Protein AF-A0A7W9GXZ7-F1 (afdb_monomer_lite)

Radius of gyration: 17.56 Å; chains: 1; bounding box: 35×20×53 Å

pLDDT: mean 83.74, std 13.58, range [38.59, 93.44]

Foldseek 3Di:
DDPVVVVVVVVVVVVVCPVVVCVVVVVVVVVCVVCVVLVVVLVVQCCVQQVPPDDDPVCVVVRDPVSVPPDDDD

Organism: NCBI:txid36816

Structure (mmCIF, N/CA/C/O backbone):
data_AF-A0A7W9GXZ7-F1
#
_entry.id   AF-A0A7W9GXZ7-F1
#
loop_
_atom_site.group_PDB
_atom_site.id
_atom_site.type_symbol
_atom_site.label_atom_id
_atom_site.label_alt_id
_atom_site.label_comp_id
_atom_site.label_asym_id
_atom_site.label_entity_id
_atom_site.label_seq_id
_atom_site.pdbx_PDB_ins_code
_atom_site.Cartn_x
_atom_site.Cartn_y
_atom_site.Cartn_z
_atom_site.occupancy
_atom_site.B_iso_or_equiv
_atom_site.auth_seq_id
_atom_site.auth_comp_id
_atom_site.auth_asym_id
_atom_site.auth_atom_id
_atom_site.pdbx_PDB_model_num
ATOM 1 N N . MET A 1 1 ? 17.466 6.837 -30.165 1.00 60.12 1 MET A N 1
ATOM 2 C CA . MET A 1 1 ? 16.716 5.921 -29.284 1.00 60.12 1 MET A CA 1
ATOM 3 C C . MET A 1 1 ? 16.267 4.729 -30.106 1.00 60.12 1 MET A C 1
ATOM 5 O O . MET A 1 1 ? 15.391 4.873 -30.948 1.00 60.12 1 MET A O 1
ATOM 9 N N . THR A 1 2 ? 16.921 3.582 -29.943 1.00 91.12 2 THR A N 1
ATOM 10 C CA . THR A 1 2 ? 16.480 2.328 -30.572 1.00 91.12 2 THR A CA 1
ATOM 11 C C . THR A 1 2 ? 15.401 1.665 -29.711 1.00 91.12 2 THR A C 1
ATOM 13 O O . THR A 1 2 ? 15.323 1.918 -28.509 1.00 91.12 2 THR A O 1
ATOM 16 N N . ARG A 1 3 ? 14.578 0.782 -30.296 1.00 89.88 3 ARG A N 1
ATOM 17 C CA . ARG A 1 3 ? 13.560 0.009 -29.553 1.00 89.88 3 ARG A CA 1
ATOM 18 C C . ARG A 1 3 ? 14.150 -0.690 -28.322 1.00 89.88 3 ARG A C 1
ATOM 20 O O . ARG A 1 3 ? 13.531 -0.701 -27.267 1.00 89.88 3 ARG A O 1
ATOM 27 N N . HIS A 1 4 ? 15.362 -1.226 -28.458 1.00 90.00 4 HIS A N 1
ATOM 28 C CA . HIS A 1 4 ? 16.084 -1.876 -27.368 1.00 90.00 4 HIS A CA 1
ATOM 29 C C . HIS A 1 4 ? 16.418 -0.908 -26.225 1.00 90.00 4 HIS A C 1
ATOM 31 O O . HIS A 1 4 ? 16.232 -1.253 -25.063 1.00 90.00 4 HIS A O 1
ATOM 37 N N . GLN A 1 5 ? 16.886 0.305 -26.539 1.00 89.94 5 GLN A N 1
ATOM 38 C CA . GLN A 1 5 ? 17.182 1.318 -25.520 1.00 89.94 5 GLN A CA 1
ATOM 39 C C . GLN A 1 5 ? 15.921 1.708 -24.745 1.00 89.94 5 GLN A C 1
ATOM 41 O O . GLN A 1 5 ? 15.948 1.711 -23.524 1.00 89.94 5 GLN A O 1
ATOM 46 N N . ILE A 1 6 ? 14.793 1.925 -25.428 1.00 93.12 6 ILE A N 1
ATOM 47 C CA . ILE A 1 6 ? 13.518 2.251 -24.767 1.00 93.12 6 ILE A CA 1
ATOM 48 C C . ILE A 1 6 ? 13.078 1.124 -23.820 1.00 93.12 6 ILE A C 1
ATOM 50 O O . ILE A 1 6 ? 12.711 1.389 -22.680 1.00 93.12 6 ILE A O 1
ATOM 54 N N . CYS A 1 7 ? 13.144 -0.137 -24.260 1.00 92.00 7 CYS A N 1
ATOM 55 C CA . CYS A 1 7 ? 12.806 -1.276 -23.401 1.00 92.00 7 CYS A CA 1
ATOM 56 C C . CYS A 1 7 ? 13.732 -1.385 -22.180 1.00 92.00 7 CYS A C 1
ATOM 58 O O . CYS A 1 7 ? 13.257 -1.691 -21.089 1.00 92.00 7 CYS A O 1
ATOM 60 N N . SER A 1 8 ? 15.029 -1.117 -22.357 1.00 92.31 8 SER A N 1
ATOM 61 C CA . SER A 1 8 ? 16.001 -1.114 -21.261 1.00 92.31 8 SER A CA 1
ATOM 62 C C . SER A 1 8 ? 15.681 -0.032 -20.229 1.00 92.31 8 SER A C 1
ATOM 64 O O . SER A 1 8 ? 15.656 -0.325 -19.041 1.00 92.31 8 SER A O 1
ATOM 66 N N . GLU A 1 9 ? 15.376 1.192 -20.667 1.00 92.81 9 GLU A N 1
ATOM 67 C CA . GLU A 1 9 ? 15.024 2.293 -19.760 1.00 92.81 9 GLU A CA 1
ATOM 68 C C . GLU A 1 9 ? 13.721 2.022 -18.993 1.00 92.81 9 GLU A C 1
ATOM 70 O O . GLU A 1 9 ? 13.639 2.279 -17.793 1.00 92.81 9 GLU A O 1
ATOM 75 N N . ILE A 1 10 ? 12.712 1.433 -19.647 1.00 93.12 10 ILE A N 1
ATOM 76 C CA . ILE A 1 10 ? 11.461 1.032 -18.980 1.00 93.12 10 ILE A CA 1
ATOM 77 C C . ILE A 1 10 ? 11.737 0.004 -17.878 1.00 93.12 10 ILE A C 1
ATOM 79 O O . ILE A 1 10 ? 11.188 0.121 -16.783 1.00 93.12 10 ILE A O 1
ATOM 83 N N . LEU A 1 11 ? 12.591 -0.988 -18.148 1.00 92.81 11 LEU A N 1
ATOM 84 C CA . LEU A 1 11 ? 12.951 -2.002 -17.158 1.00 92.81 11 LEU A CA 1
ATOM 85 C C . LEU A 1 11 ? 13.696 -1.381 -15.971 1.00 92.81 11 LEU A C 1
ATOM 87 O O . LEU A 1 11 ? 13.361 -1.679 -14.826 1.00 92.81 11 LEU A O 1
ATOM 91 N N . THR A 1 12 ? 14.651 -0.486 -16.237 1.00 92.25 12 THR A N 1
ATOM 92 C CA . THR A 1 12 ? 15.382 0.249 -15.196 1.00 92.25 12 THR A CA 1
ATOM 93 C C . THR A 1 12 ? 14.423 0.997 -14.272 1.00 92.25 12 THR A C 1
ATOM 95 O O . THR A 1 12 ? 14.502 0.848 -13.053 1.00 92.25 12 THR A O 1
ATOM 98 N N . LEU A 1 13 ? 13.475 1.753 -14.835 1.00 89.69 13 LEU A N 1
ATOM 99 C CA . LEU A 1 13 ? 12.485 2.499 -14.053 1.00 89.69 13 LEU A CA 1
ATOM 100 C C . LEU A 1 13 ? 11.545 1.576 -13.264 1.00 89.69 13 LEU A C 1
ATOM 102 O O . LEU A 1 13 ? 11.254 1.849 -12.100 1.00 89.69 13 LEU A O 1
ATOM 106 N N . ALA A 1 14 ? 11.091 0.474 -13.867 1.00 87.44 14 ALA A N 1
ATOM 107 C CA . ALA A 1 14 ? 10.197 -0.480 -13.214 1.00 87.44 14 ALA A CA 1
ATOM 108 C C . ALA A 1 14 ? 10.853 -1.153 -11.998 1.00 87.44 14 ALA A C 1
ATOM 110 O O . ALA A 1 14 ? 10.243 -1.245 -10.930 1.00 87.44 14 ALA A O 1
ATOM 111 N N . VAL A 1 15 ? 12.108 -1.589 -12.138 1.00 88.44 15 VAL A N 1
ATOM 112 C CA . VAL A 1 15 ? 12.865 -2.219 -11.048 1.00 88.44 15 VAL A CA 1
ATOM 113 C C . VAL A 1 15 ? 13.147 -1.204 -9.941 1.00 88.44 15 VAL A C 1
ATOM 115 O O . VAL A 1 15 ? 12.838 -1.471 -8.780 1.00 88.44 15 VAL A O 1
ATOM 118 N N . ALA A 1 16 ? 13.637 -0.014 -10.303 1.00 87.88 16 ALA A N 1
ATOM 119 C CA . ALA A 1 16 ? 13.935 1.047 -9.343 1.00 87.88 16 ALA A CA 1
ATOM 120 C C . ALA A 1 16 ? 12.700 1.469 -8.525 1.00 87.88 16 ALA A C 1
ATOM 122 O O . ALA A 1 16 ? 12.796 1.681 -7.315 1.00 87.88 16 ALA A O 1
ATOM 123 N N . GLY A 1 17 ? 11.528 1.565 -9.162 1.00 83.19 17 GLY A N 1
ATOM 124 C CA . GLY A 1 17 ? 10.281 1.940 -8.492 1.00 83.19 17 GLY A CA 1
ATOM 125 C C . GLY A 1 17 ? 9.714 0.850 -7.580 1.00 83.19 17 GLY A C 1
ATOM 126 O O . GLY A 1 17 ? 9.096 1.166 -6.564 1.00 83.19 17 GLY A O 1
ATOM 127 N N . THR A 1 18 ? 9.934 -0.425 -7.908 1.00 85.12 18 THR A N 1
ATOM 128 C CA . THR A 1 18 ? 9.352 -1.545 -7.155 1.00 85.12 18 THR A CA 1
ATOM 129 C C . THR A 1 18 ? 10.002 -1.694 -5.784 1.00 85.12 18 THR A C 1
ATOM 131 O O . THR A 1 18 ? 9.302 -1.685 -4.774 1.00 85.12 18 THR A O 1
ATOM 134 N N . GLU A 1 19 ? 11.331 -1.797 -5.732 1.00 85.31 19 GLU A N 1
ATOM 135 C CA . GLU A 1 19 ? 12.050 -2.047 -4.477 1.00 85.31 19 GLU A CA 1
ATOM 136 C C . GLU A 1 19 ? 11.923 -0.865 -3.506 1.00 85.31 19 GLU A C 1
ATOM 138 O O . GLU A 1 19 ? 11.636 -1.049 -2.322 1.00 85.31 19 GLU A O 1
ATOM 143 N N . THR A 1 20 ? 12.031 0.364 -4.018 1.00 86.81 20 THR A N 1
ATOM 144 C CA . THR A 1 20 ? 11.915 1.582 -3.204 1.00 86.81 20 THR A CA 1
ATOM 145 C C . THR A 1 20 ? 10.506 1.765 -2.642 1.00 86.81 20 THR A C 1
ATOM 147 O O . THR A 1 20 ? 10.354 1.970 -1.439 1.00 86.81 20 THR A O 1
ATOM 150 N N . THR A 1 21 ? 9.463 1.630 -3.468 1.00 87.06 21 THR A N 1
ATOM 151 C CA . THR A 1 21 ? 8.071 1.798 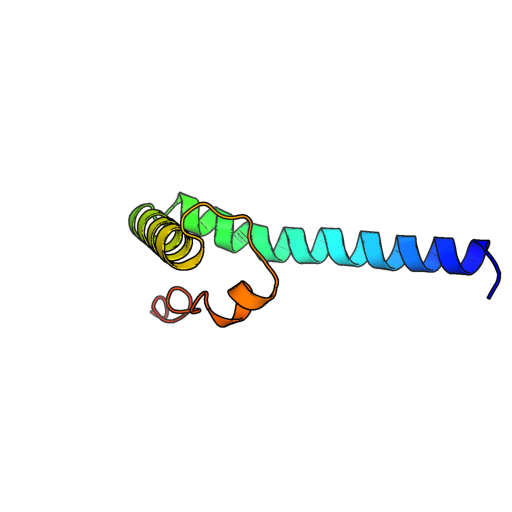-3.018 1.00 87.06 21 THR A CA 1
ATOM 152 C C . THR A 1 21 ? 7.656 0.683 -2.062 1.00 87.06 21 THR A C 1
ATOM 154 O O . THR A 1 21 ? 7.036 0.960 -1.036 1.00 87.06 21 THR A O 1
ATOM 157 N N . ALA A 1 22 ? 8.030 -0.569 -2.350 1.00 85.69 22 ALA A N 1
ATOM 158 C CA . ALA A 1 22 ? 7.765 -1.690 -1.453 1.00 85.69 22 ALA A CA 1
ATOM 159 C C . ALA A 1 22 ? 8.448 -1.484 -0.095 1.00 85.69 22 ALA A C 1
ATOM 161 O O . ALA A 1 22 ? 7.805 -1.643 0.943 1.00 85.69 22 ALA A O 1
ATOM 162 N N . SER A 1 23 ? 9.714 -1.052 -0.089 1.00 88.12 23 SER A N 1
ATOM 163 C CA . SER A 1 23 ? 10.432 -0.749 1.149 1.00 88.12 23 SER A CA 1
ATOM 164 C C . SER A 1 23 ? 9.765 0.392 1.923 1.00 88.12 23 SER A C 1
ATOM 166 O O . SER A 1 23 ? 9.572 0.268 3.130 1.00 88.12 23 SER A O 1
ATOM 168 N N . VAL A 1 24 ? 9.354 1.473 1.250 1.00 88.88 24 VAL A N 1
ATOM 169 C CA . VAL A 1 24 ? 8.682 2.621 1.886 1.00 88.88 24 VAL A CA 1
ATOM 170 C C . VAL A 1 24 ? 7.331 2.233 2.490 1.00 88.88 24 VAL A C 1
ATOM 172 O O . VAL A 1 24 ? 7.010 2.694 3.581 1.00 88.88 24 VAL A O 1
ATOM 175 N N . LEU A 1 25 ? 6.545 1.383 1.821 1.00 88.25 25 LEU A N 1
ATOM 176 C CA . LEU A 1 25 ? 5.230 0.951 2.310 1.00 88.25 25 LEU A CA 1
ATOM 177 C C . LEU A 1 25 ? 5.303 -0.160 3.361 1.00 88.25 25 LEU A C 1
ATOM 179 O O . LEU A 1 25 ? 4.373 -0.295 4.157 1.00 88.25 25 LEU A O 1
ATOM 183 N N . SER A 1 26 ? 6.389 -0.934 3.395 1.00 89.69 26 SER A N 1
ATOM 184 C CA . SER A 1 26 ? 6.523 -2.058 4.326 1.00 89.69 26 SER A CA 1
ATOM 185 C C . SER A 1 26 ? 6.406 -1.626 5.791 1.00 89.69 26 SER A C 1
ATOM 187 O O . SER A 1 26 ? 5.663 -2.245 6.549 1.00 89.69 26 SER A O 1
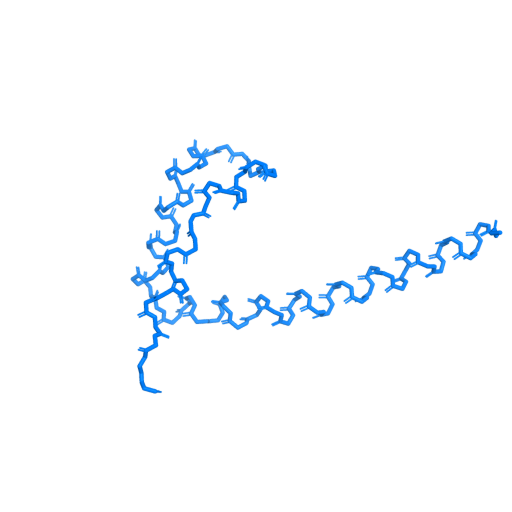ATOM 189 N N . TRP A 1 27 ? 7.065 -0.530 6.179 1.00 88.56 27 TRP A N 1
ATOM 190 C CA . TRP A 1 27 ? 7.066 -0.051 7.560 1.00 88.56 27 TRP A CA 1
ATOM 191 C C . TRP A 1 27 ? 5.711 0.522 8.018 1.00 88.56 27 TRP A C 1
ATOM 193 O O . TRP A 1 27 ? 5.214 0.079 9.053 1.00 88.56 27 TRP A O 1
ATOM 203 N N . PRO A 1 28 ? 5.045 1.428 7.270 1.00 88.69 28 PRO A N 1
ATOM 204 C CA . PRO A 1 28 ? 3.699 1.882 7.614 1.00 88.69 28 PRO A CA 1
ATOM 205 C C . PRO A 1 28 ? 2.685 0.742 7.723 1.00 88.69 28 PRO A C 1
ATOM 207 O O . PRO A 1 28 ? 1.892 0.727 8.659 1.00 88.69 28 PRO A O 1
ATOM 210 N N . LEU A 1 29 ? 2.710 -0.222 6.794 1.00 90.19 29 LEU A N 1
ATOM 211 C CA . LEU A 1 29 ? 1.803 -1.371 6.842 1.00 90.19 29 LEU A CA 1
ATOM 212 C C . LEU A 1 29 ? 2.091 -2.257 8.057 1.00 90.19 29 LEU A C 1
ATOM 214 O O . LEU A 1 29 ? 1.159 -2.676 8.735 1.00 90.19 29 LEU A O 1
ATOM 218 N N . TYR A 1 30 ? 3.367 -2.489 8.371 1.00 91.00 30 TYR A N 1
ATOM 219 C CA . TYR A 1 30 ? 3.768 -3.207 9.576 1.00 91.00 30 TYR A CA 1
ATOM 220 C C . TYR A 1 30 ? 3.250 -2.522 10.849 1.00 91.00 30 TYR A C 1
ATOM 222 O O . TYR A 1 30 ? 2.612 -3.170 11.677 1.00 91.00 30 TYR A O 1
ATOM 230 N N . GLU A 1 31 ? 3.441 -1.212 10.986 1.00 90.25 31 GLU A N 1
ATOM 231 C CA . GLU A 1 31 ? 2.957 -0.462 12.148 1.00 90.25 31 GLU A CA 1
ATOM 232 C C . GLU A 1 31 ? 1.423 -0.456 12.243 1.00 90.25 31 GLU A C 1
ATOM 234 O O . GLU A 1 31 ? 0.881 -0.633 13.333 1.00 90.25 31 GLU A O 1
ATOM 239 N N . LEU A 1 32 ? 0.699 -0.364 11.120 1.00 90.12 32 LEU A N 1
ATOM 240 C CA . LEU A 1 32 ? -0.766 -0.459 11.121 1.00 90.12 32 LEU A CA 1
ATOM 241 C C . LEU A 1 32 ? -1.261 -1.776 11.721 1.00 90.12 32 LEU A C 1
ATOM 243 O O . LEU A 1 32 ? -2.148 -1.751 12.570 1.00 90.12 32 LEU A O 1
ATOM 247 N N . THR A 1 33 ? -0.635 -2.906 11.373 1.00 91.00 33 THR A N 1
ATOM 248 C CA . THR A 1 33 ? -1.021 -4.212 11.944 1.00 91.00 33 THR A CA 1
ATOM 249 C C . THR A 1 33 ? -0.804 -4.318 13.455 1.00 91.00 33 THR A C 1
ATOM 251 O O . THR A 1 33 ? -1.369 -5.199 14.102 1.00 91.00 33 THR A O 1
ATOM 254 N N . ARG A 1 34 ? 0.004 -3.429 14.043 1.00 93.44 34 ARG A N 1
ATOM 255 C CA . ARG A 1 34 ? 0.287 -3.393 15.486 1.00 93.44 34 ARG A CA 1
ATOM 256 C C . ARG A 1 34 ? -0.584 -2.391 16.242 1.00 93.44 34 ARG A C 1
ATOM 258 O O . ARG A 1 34 ? -0.620 -2.435 17.471 1.00 93.44 34 ARG A O 1
ATOM 265 N N . HIS A 1 35 ? -1.299 -1.531 15.523 1.00 91.88 35 HIS A N 1
ATOM 266 C CA . HIS A 1 35 ? -2.133 -0.464 16.063 1.00 91.88 35 HIS A CA 1
ATOM 267 C C . HIS A 1 35 ? -3.556 -0.555 15.485 1.00 91.88 35 HIS A C 1
ATOM 269 O O . HIS A 1 35 ? -3.926 0.246 14.622 1.00 91.88 35 HIS A O 1
ATOM 275 N N . PRO A 1 36 ? -4.380 -1.518 15.950 1.00 92.12 36 PRO A N 1
ATOM 276 C CA . PRO A 1 36 ? -5.711 -1.769 15.386 1.00 92.12 36 PRO A CA 1
ATOM 277 C C . PRO A 1 36 ? -6.662 -0.569 15.519 1.00 92.12 36 PRO A C 1
ATOM 279 O O . PRO A 1 36 ? -7.579 -0.400 14.717 1.00 92.12 36 PRO A O 1
ATOM 282 N N . ASP A 1 37 ? -6.445 0.300 16.508 1.00 91.00 37 ASP A N 1
ATOM 283 C CA . ASP A 1 37 ? -7.171 1.560 16.667 1.00 91.00 37 ASP A CA 1
ATOM 284 C C . ASP A 1 37 ? -6.844 2.562 15.548 1.00 91.00 37 ASP A C 1
ATOM 286 O O . ASP A 1 37 ? -7.730 3.259 15.048 1.00 91.00 37 ASP A O 1
ATOM 290 N N . ILE A 1 38 ? -5.582 2.612 15.120 1.00 89.88 38 ILE A N 1
ATOM 291 C CA . ILE A 1 38 ? -5.128 3.436 14.001 1.00 89.88 38 ILE A CA 1
ATOM 292 C C . ILE A 1 38 ? -5.623 2.829 12.687 1.00 89.88 38 ILE A C 1
ATOM 294 O O . ILE A 1 38 ? -6.182 3.556 11.868 1.00 89.88 38 ILE A O 1
ATOM 298 N N . GLU A 1 39 ? -5.498 1.514 12.506 1.00 91.00 39 GLU A N 1
ATOM 299 C CA . GLU A 1 39 ? -6.007 0.798 11.331 1.00 91.00 39 GLU A CA 1
ATOM 300 C C . GLU A 1 39 ? -7.507 1.050 11.117 1.00 91.00 39 GLU A C 1
ATOM 302 O O . GLU A 1 39 ? -7.922 1.469 10.034 1.00 91.00 39 GLU A O 1
ATOM 307 N N . ALA A 1 40 ? -8.323 0.902 12.166 1.00 91.38 40 ALA A N 1
ATOM 308 C CA . ALA A 1 40 ? -9.758 1.164 12.093 1.00 91.38 40 ALA A CA 1
ATOM 309 C C . ALA A 1 40 ? -10.069 2.610 11.669 1.00 91.38 40 ALA A C 1
ATOM 311 O O . ALA A 1 40 ? -10.997 2.851 10.893 1.00 91.38 40 ALA A O 1
ATOM 312 N N . ARG A 1 41 ? -9.277 3.585 12.134 1.00 89.25 41 ARG A N 1
ATOM 313 C CA . ARG A 1 41 ? -9.422 4.996 11.745 1.00 89.25 41 ARG A CA 1
ATOM 314 C C . ARG A 1 41 ? -9.053 5.236 10.281 1.00 89.25 41 ARG A C 1
ATOM 316 O O . ARG A 1 41 ? -9.776 5.974 9.615 1.00 89.25 41 ARG A O 1
ATOM 323 N N . VAL A 1 42 ? -7.983 4.609 9.780 1.00 88.69 42 VAL A N 1
ATOM 324 C CA . VAL A 1 42 ? -7.591 4.666 8.355 1.00 88.69 42 VAL A CA 1
ATOM 325 C C . VAL A 1 42 ? -8.722 4.135 7.485 1.00 88.69 42 VAL A C 1
ATOM 327 O O . VAL A 1 42 ? -9.15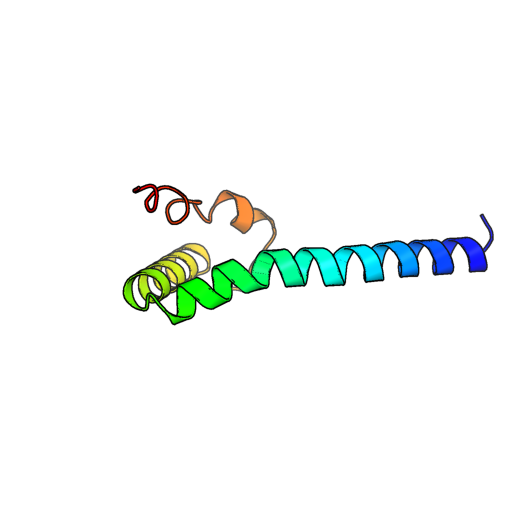3 4.797 6.544 1.00 88.69 42 VAL A O 1
ATOM 330 N N . LEU A 1 43 ? -9.223 2.942 7.810 1.00 90.31 43 LEU A N 1
ATOM 331 C CA . LEU A 1 43 ? -10.267 2.282 7.034 1.00 90.31 43 LEU A CA 1
ATOM 332 C C . LEU A 1 43 ? -11.570 3.086 7.046 1.00 90.31 43 LEU A C 1
ATOM 334 O O . LEU A 1 43 ? -12.224 3.200 6.010 1.00 90.31 43 LEU A O 1
ATOM 338 N N . ALA A 1 44 ? -11.921 3.702 8.178 1.00 90.62 44 ALA A N 1
ATOM 339 C CA . ALA A 1 44 ? -13.072 4.595 8.267 1.00 90.62 44 ALA A CA 1
ATOM 340 C C . ALA A 1 44 ? -12.907 5.852 7.392 1.00 90.62 44 ALA A C 1
ATOM 342 O O . ALA A 1 44 ? -13.853 6.242 6.708 1.00 90.62 44 ALA A O 1
ATOM 343 N N . GLU A 1 45 ? -11.721 6.468 7.366 1.00 89.00 45 GLU A N 1
ATOM 344 C CA . GLU A 1 45 ? -11.438 7.617 6.494 1.00 89.00 45 GLU A CA 1
ATOM 345 C C . GLU A 1 45 ? -11.536 7.234 5.013 1.00 89.00 45 GLU A C 1
ATOM 347 O O . GLU A 1 45 ? -12.203 7.920 4.235 1.00 89.00 45 GLU A O 1
ATOM 352 N N . LEU A 1 46 ? -10.946 6.100 4.627 1.00 90.38 46 LEU A N 1
ATOM 353 C CA . LEU A 1 46 ? -11.048 5.580 3.264 1.00 90.38 46 LEU A CA 1
ATOM 354 C C . LEU A 1 46 ? -12.503 5.287 2.887 1.00 90.38 46 LEU A C 1
ATOM 356 O O . LEU A 1 46 ? -12.939 5.670 1.804 1.00 90.38 46 LEU A O 1
ATOM 360 N N . ALA A 1 47 ? -13.281 4.679 3.784 1.00 91.19 47 ALA A N 1
ATOM 361 C CA . ALA A 1 47 ? -14.700 4.429 3.555 1.00 91.19 47 ALA A CA 1
ATOM 362 C C . ALA A 1 47 ? -15.492 5.733 3.359 1.00 91.19 47 ALA A C 1
ATOM 364 O O . ALA A 1 47 ? -16.362 5.789 2.492 1.00 91.19 47 ALA A O 1
ATOM 365 N N . GLN A 1 48 ? -15.167 6.794 4.103 1.00 90.12 48 GLN A N 1
ATOM 366 C CA . GLN A 1 48 ? -15.804 8.106 3.951 1.00 90.12 48 GLN A CA 1
ATOM 367 C C . GLN A 1 48 ? -15.441 8.802 2.633 1.00 90.12 48 GLN A C 1
ATOM 369 O O . GLN A 1 48 ? -16.315 9.383 1.994 1.00 90.12 48 GLN A O 1
ATOM 374 N N . VAL A 1 49 ? -14.172 8.759 2.216 1.00 89.94 49 VAL A N 1
ATOM 375 C CA . VAL A 1 49 ? -13.707 9.437 0.990 1.00 89.94 49 VAL A CA 1
ATOM 376 C C . VAL A 1 49 ? -14.120 8.675 -0.271 1.00 89.94 49 VAL A C 1
ATOM 378 O O . VAL A 1 49 ? -14.500 9.279 -1.281 1.00 89.94 49 VAL A O 1
ATOM 381 N N . LEU A 1 50 ? -14.033 7.346 -0.229 1.00 91.69 50 LEU A N 1
ATOM 382 C CA . LEU A 1 50 ? -14.262 6.491 -1.389 1.00 91.69 50 LEU A CA 1
ATOM 383 C C . LEU A 1 50 ? -15.723 6.057 -1.510 1.00 91.69 50 LEU A C 1
ATOM 385 O O . LEU A 1 50 ? -16.190 5.841 -2.623 1.00 91.69 50 LEU A O 1
ATOM 389 N N . ALA A 1 51 ? -16.463 5.927 -0.406 1.00 89.75 51 ALA A N 1
ATOM 390 C CA . ALA A 1 51 ? -17.845 5.435 -0.416 1.00 89.75 51 ALA A CA 1
ATOM 391 C C . ALA A 1 51 ? -18.020 4.128 -1.229 1.00 89.75 51 ALA A C 1
ATOM 393 O O . ALA A 1 51 ? -19.023 3.930 -1.909 1.00 89.75 51 ALA A O 1
ATOM 394 N N . GLY A 1 52 ? -17.009 3.248 -1.201 1.00 87.69 52 GLY A N 1
ATOM 395 C CA . GLY A 1 52 ? -16.996 1.974 -1.930 1.00 87.69 52 GLY A CA 1
ATOM 396 C C . GLY A 1 52 ? -16.611 2.055 -3.413 1.00 87.69 52 GLY A C 1
ATOM 397 O O . GLY A 1 52 ? -16.540 1.017 -4.068 1.00 87.69 52 GLY A O 1
ATOM 398 N N . ARG A 1 53 ? -16.333 3.246 -3.958 1.00 92.62 53 ARG A N 1
ATOM 399 C CA . ARG A 1 53 ? -15.842 3.393 -5.338 1.00 92.62 53 ARG A CA 1
ATOM 400 C C . ARG A 1 53 ? -14.330 3.116 -5.432 1.00 92.62 53 ARG A C 1
ATOM 402 O O . ARG A 1 53 ? -13.618 3.298 -4.442 1.00 92.62 53 ARG A O 1
ATOM 409 N N . PRO A 1 54 ? -13.808 2.737 -6.614 1.00 92.12 54 PRO A N 1
ATOM 410 C CA . PRO A 1 54 ? -12.369 2.632 -6.838 1.00 92.12 54 PRO A CA 1
ATOM 411 C C . PRO A 1 54 ? -11.632 3.948 -6.559 1.00 92.12 54 PRO A C 1
ATOM 413 O O . PRO A 1 54 ? -12.142 5.033 -6.851 1.00 92.12 54 PRO A O 1
ATOM 416 N N . VAL A 1 55 ? -10.414 3.841 -6.026 1.00 91.69 55 VAL A N 1
ATOM 417 C CA . VAL A 1 55 ? -9.542 4.998 -5.799 1.00 91.69 55 VAL A CA 1
ATOM 418 C C . VAL A 1 55 ? -9.137 5.641 -7.127 1.00 91.69 55 VAL A C 1
ATOM 420 O O . VAL A 1 55 ? -8.827 4.959 -8.104 1.00 91.69 55 VAL A O 1
ATOM 423 N N . THR A 1 56 ? -9.138 6.968 -7.155 1.00 92.44 56 THR A N 1
ATOM 424 C CA . THR A 1 56 ? -8.727 7.801 -8.289 1.00 92.44 56 THR A CA 1
ATOM 425 C C . THR A 1 56 ? -7.632 8.772 -7.856 1.00 92.44 56 THR A C 1
ATOM 427 O O . THR A 1 56 ? -7.427 9.008 -6.666 1.00 92.44 56 THR A O 1
ATOM 430 N N . PHE A 1 57 ? -6.927 9.378 -8.813 1.00 89.12 57 PHE A N 1
ATOM 431 C CA . PHE A 1 57 ? -5.861 10.334 -8.493 1.00 89.12 57 PHE A CA 1
ATOM 432 C C . PHE A 1 57 ? -6.368 11.564 -7.717 1.00 89.12 57 PHE A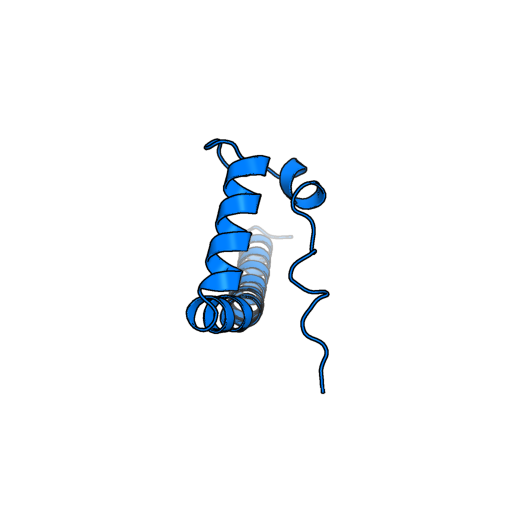 C 1
ATOM 434 O O . PHE A 1 57 ? -5.657 12.101 -6.872 1.00 89.12 57 PHE A O 1
ATOM 441 N N . GLU A 1 58 ? -7.621 11.976 -7.934 1.00 88.44 58 GLU A N 1
ATOM 442 C CA . GLU A 1 58 ? -8.238 13.092 -7.203 1.00 88.44 58 GLU A CA 1
ATOM 443 C C . GLU A 1 58 ? -8.359 12.827 -5.696 1.00 88.44 58 GLU A C 1
ATOM 445 O O . GLU A 1 58 ? -8.417 13.763 -4.895 1.00 88.44 58 GLU A O 1
ATOM 450 N N . ASP A 1 59 ? -8.361 11.556 -5.292 1.00 88.44 59 ASP A N 1
ATOM 451 C CA . ASP A 1 59 ? -8.512 11.156 -3.896 1.00 88.44 59 ASP A CA 1
ATOM 452 C C . ASP A 1 59 ? -7.248 11.369 -3.083 1.00 88.44 59 ASP A C 1
ATOM 454 O O . ASP A 1 59 ? -7.333 11.550 -1.872 1.00 88.44 59 ASP A O 1
ATOM 458 N N . VAL A 1 60 ? -6.089 11.436 -3.739 1.00 85.81 60 VAL A N 1
ATOM 459 C CA . VAL A 1 60 ? -4.795 11.651 -3.079 1.00 85.81 60 VAL A CA 1
ATOM 460 C C . VAL A 1 60 ? -4.788 12.964 -2.291 1.00 85.81 60 VAL A C 1
ATOM 462 O O . VAL A 1 60 ? -4.214 13.034 -1.211 1.00 85.81 60 VAL A O 1
ATOM 465 N N . VAL A 1 61 ? -5.475 13.996 -2.791 1.00 82.38 61 VAL A N 1
ATOM 466 C CA . VAL A 1 61 ? -5.606 15.296 -2.106 1.00 82.38 61 VAL A CA 1
ATOM 467 C C . VAL A 1 61 ? -6.714 15.272 -1.043 1.00 82.38 61 VAL A C 1
ATOM 469 O O . VAL A 1 61 ? -6.713 16.078 -0.110 1.00 82.38 61 VAL A O 1
ATOM 472 N N . ARG A 1 62 ? -7.686 14.361 -1.179 1.00 80.69 62 ARG A N 1
ATOM 473 C CA . ARG A 1 62 ? -8.852 14.252 -0.288 1.00 80.69 62 ARG A CA 1
ATOM 474 C C . ARG A 1 62 ? -8.565 13.407 0.949 1.00 80.69 62 ARG A C 1
ATOM 476 O O . ARG A 1 62 ? -9.116 13.714 2.005 1.00 80.69 62 ARG A O 1
ATOM 483 N N . ILE A 1 63 ? -7.714 12.390 0.822 1.00 79.94 63 ILE A N 1
ATOM 484 C CA . ILE A 1 63 ? -7.197 11.593 1.937 1.00 79.94 63 ILE A CA 1
ATOM 485 C C . ILE A 1 63 ? -6.245 12.492 2.727 1.00 79.94 63 ILE A C 1
ATOM 487 O O . ILE A 1 63 ? -5.198 12.908 2.229 1.00 79.94 63 ILE A O 1
ATOM 491 N N . LYS A 1 64 ? -6.626 12.867 3.950 1.00 69.56 64 LYS A N 1
ATOM 492 C CA . LYS A 1 64 ? -5.834 13.807 4.741 1.00 69.56 64 LYS A CA 1
ATOM 493 C C . LYS A 1 64 ? -4.720 13.035 5.451 1.00 69.56 64 LYS A C 1
ATOM 495 O O . LYS A 1 64 ? -4.989 12.013 6.070 1.00 69.56 64 LYS A O 1
ATOM 500 N N . PRO A 1 65 ? -3.481 13.554 5.519 1.00 62.19 65 PRO A N 1
ATOM 501 C CA . PRO A 1 65 ? -2.371 12.891 6.216 1.00 62.19 65 PRO A CA 1
ATOM 502 C C . PRO A 1 65 ? -2.488 12.947 7.755 1.00 62.19 65 PRO A C 1
ATOM 504 O O . PRO A 1 65 ? -1.484 12.915 8.464 1.00 62.19 65 PRO A O 1
ATOM 507 N N . ARG A 1 66 ? -3.707 13.033 8.308 1.00 61.44 66 ARG A N 1
ATOM 508 C CA . ARG A 1 66 ? -3.987 13.255 9.740 1.00 61.44 66 ARG A CA 1
ATOM 509 C C . ARG A 1 66 ? -3.413 12.180 10.662 1.00 61.44 66 ARG A C 1
ATOM 511 O O . ARG A 1 66 ? -3.308 12.418 11.859 1.00 61.44 66 ARG A O 1
ATOM 518 N N . LEU A 1 67 ? -3.047 11.023 10.121 1.00 57.41 67 LEU A N 1
ATOM 519 C CA . LEU A 1 67 ? -2.482 9.908 10.876 1.00 57.41 67 LEU A CA 1
ATOM 520 C C . LEU A 1 67 ? -0.957 9.990 11.027 1.00 57.41 67 LEU A C 1
ATOM 522 O O . LEU A 1 67 ? -0.413 9.422 11.967 1.00 57.41 67 LEU A O 1
ATOM 526 N N . ILE A 1 68 ? -0.270 10.750 10.167 1.00 56.22 68 ILE A N 1
ATOM 527 C CA . ILE A 1 68 ? 1.193 10.917 10.221 1.00 56.22 68 ILE A CA 1
ATOM 528 C C . ILE A 1 68 ? 1.583 11.961 11.287 1.00 56.22 68 ILE A C 1
ATOM 530 O O . ILE A 1 68 ? 2.711 11.988 11.766 1.00 56.22 68 ILE A O 1
ATOM 534 N N . THR A 1 69 ? 0.645 12.814 11.715 1.00 54.62 69 THR A N 1
ATOM 535 C CA . THR A 1 69 ? 0.943 13.959 12.593 1.00 54.62 69 THR A CA 1
ATOM 536 C C . THR A 1 69 ? 0.762 13.683 14.088 1.00 54.62 69 THR A C 1
ATOM 538 O O . THR A 1 69 ? 0.978 14.592 14.884 1.00 54.62 69 THR A O 1
ATOM 541 N N . THR A 1 70 ? 0.335 12.482 14.500 1.00 51.34 70 THR A N 1
ATOM 542 C CA . THR A 1 70 ? -0.003 12.200 15.914 1.00 51.34 70 THR A CA 1
ATOM 543 C C . THR A 1 70 ? 0.943 11.253 16.647 1.00 51.34 70 THR A C 1
ATOM 545 O O . THR A 1 70 ? 0.700 10.975 17.816 1.00 51.34 70 THR A O 1
ATOM 548 N N . SER A 1 71 ? 2.042 10.811 16.033 1.00 51.28 71 SER A N 1
ATOM 549 C CA . SER A 1 71 ? 3.086 10.055 16.738 1.00 51.28 71 SER A CA 1
ATOM 550 C C . SER A 1 71 ? 4.434 10.752 16.610 1.00 51.28 71 SER A C 1
ATOM 552 O O . SER A 1 71 ? 5.341 10.307 15.916 1.00 51.28 71 SER A O 1
ATOM 554 N N . HIS A 1 72 ? 4.557 11.894 17.281 1.00 47.62 72 HIS A N 1
ATOM 555 C CA . HIS A 1 72 ? 5.857 12.302 17.785 1.00 47.62 72 HIS A CA 1
ATOM 556 C C . HIS A 1 72 ? 5.765 12.382 19.305 1.00 47.62 72 HIS A C 1
ATOM 558 O O . HIS A 1 72 ? 5.307 13.383 19.859 1.00 47.62 72 HIS A O 1
ATOM 564 N N . ARG A 1 73 ? 6.158 11.288 19.968 1.00 38.59 73 ARG A N 1
ATOM 565 C CA . ARG A 1 73 ? 6.844 11.337 21.263 1.00 38.59 73 ARG A CA 1
A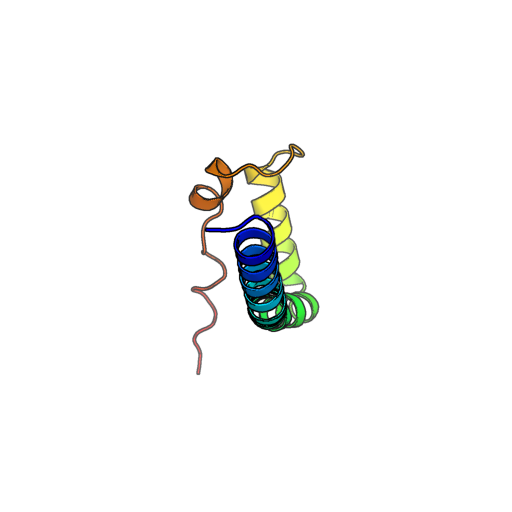TOM 566 C C . ARG A 1 73 ? 7.406 9.971 21.673 1.00 38.59 73 ARG A C 1
ATOM 568 O O . ARG A 1 73 ? 6.661 8.998 21.569 1.00 38.59 73 ARG A O 1
ATOM 575 N N . PRO A 1 74 ? 8.589 9.919 22.311 1.00 42.84 74 PRO A N 1
ATOM 576 C CA . PRO A 1 74 ? 9.703 10.877 22.336 1.00 42.84 74 PRO A CA 1
ATOM 577 C C . PRO A 1 74 ? 10.802 10.543 21.315 1.00 42.84 74 PRO A C 1
ATOM 579 O O . PRO A 1 74 ? 10.913 9.366 20.910 1.00 42.84 74 PRO A O 1
#

InterPro domains:
  IPR001128 Cytochrome P450 [PF00067] (1-62)
  IPR002401 Cytochrome P450, E-class, group I [PR00463] (5-22)
  IPR002401 Cytochrome P450, E-class, group I [PR00463] (25-51)
  IPR036396 Cytochrome P450 superfamily [G3DSA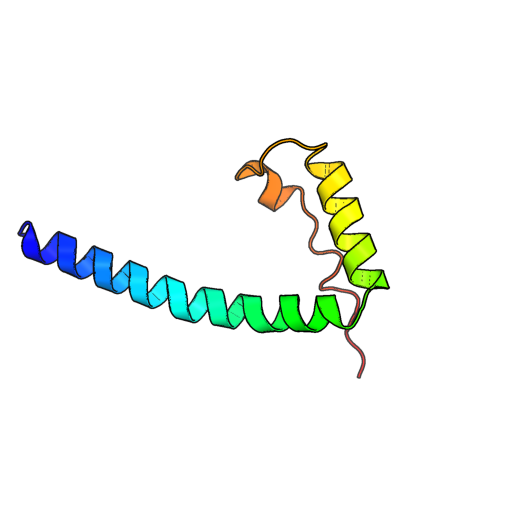:1.10.630.10] (1-64)
  IPR036396 Cytochrome P450 superfamily [SSF48264] (1-62)
  IPR050121 Cytochrome P450 monooxygenase [PTHR24305] (1-61)

Sequence (74 aa):
MTRHQICSEILTLAVAGTETTASVLSWPLYELTRHPDIEARVLAELAQVLAGRPVTFEDVVRIKPRLITTSHRP

Secondary structure (DSSP, 8-state):
--HHHHHHHHHHHHHHHHHHHHHHHHHHHHHHHH-HHHHHHHHHHHHHHHTTSPP-TTHHHHS--TTTTS----